Protein AF-A0A2E9FI06-F1 (afdb_monomer)

Secondary structure (DSSP, 8-state):
-HHHHHHHHHHHHHHHHHHHHHTT--HHHHHT-GGGHHHHHHHHHHHHHHHHHHHHH---HHHHHHHHHHHHHHHHHHHSHHHHHHTHHHHHHH-HHHHHHHHHHHHHHHHHHHHHTT-

Sequence (119 aa):
MIIFTLGCFYLLNALAILWLDKSGFNLIGFIFNKRNHGIYLIYESIFLFLCLLSLIDSQHFFLWLLFLMHSINMFYLYFNKNDFYSSRDSFDLIGQQSVVNISVIIFTLAGVFTILISL

Foldseek 3Di:
DLLLVLLVVLLVVLVVLVVCVVVVHQPLCQQLDPVCLVVVLVVLVVQLVSLVVVCVVPVDVLSVVSNVVSVVVNCCCPPVVVVSNVCSVVVVVCPRVNVSVVSSVVSNVSSVVSNVVVD

pLDDT: mean 95.83, std 2.26, range [88.19, 98.69]

Mean predicted aligned error: 2.65 Å

Structure (mmCIF, N/CA/C/O backbone):
data_AF-A0A2E9FI06-F1
#
_entry.id   AF-A0A2E9FI06-F1
#
loop_
_atom_site.group_PDB
_atom_site.id
_atom_site.type_symbol
_atom_site.label_atom_id
_atom_site.label_alt_id
_atom_site.label_comp_id
_atom_site.label_asym_id
_atom_site.label_entity_id
_atom_site.label_seq_id
_atom_site.pdbx_PDB_ins_code
_atom_site.Cartn_x
_atom_site.Cartn_y
_atom_site.Cartn_z
_atom_site.occupancy
_atom_site.B_iso_or_equiv
_atom_site.auth_seq_id
_atom_site.auth_comp_id
_atom_site.auth_asym_id
_atom_site.auth_atom_id
_atom_site.pdbx_PDB_model_num
ATOM 1 N N . MET A 1 1 ? 6.275 -4.870 -19.459 1.00 88.19 1 MET A N 1
ATOM 2 C CA . MET A 1 1 ? 4.807 -4.639 -19.376 1.00 88.19 1 MET A CA 1
ATOM 3 C C . MET A 1 1 ? 4.278 -4.831 -17.959 1.00 88.19 1 MET A C 1
ATOM 5 O O . MET A 1 1 ? 3.442 -4.045 -17.537 1.00 88.19 1 MET A O 1
ATOM 9 N N . ILE A 1 2 ? 4.785 -5.817 -17.213 1.00 94.88 2 ILE A N 1
ATOM 10 C CA . ILE A 1 2 ? 4.330 -6.116 -15.847 1.00 94.88 2 ILE A CA 1
ATOM 11 C C . ILE A 1 2 ? 4.599 -4.951 -14.886 1.00 94.88 2 ILE A C 1
ATOM 13 O O . ILE A 1 2 ? 3.713 -4.577 -14.126 1.00 94.88 2 ILE A O 1
ATOM 17 N N 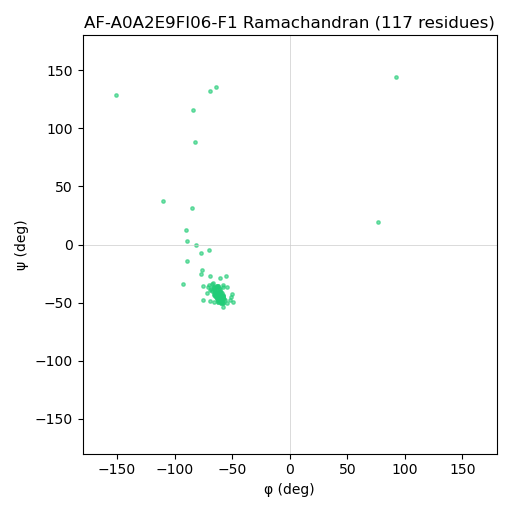. ILE A 1 3 ? 5.776 -4.322 -14.983 1.00 97.12 3 ILE A N 1
ATOM 18 C CA . ILE A 1 3 ? 6.140 -3.148 -14.171 1.00 97.12 3 ILE A CA 1
ATOM 19 C C . ILE A 1 3 ? 5.108 -2.026 -14.358 1.00 97.12 3 ILE A C 1
ATOM 21 O O . ILE A 1 3 ? 4.568 -1.510 -13.386 1.00 97.12 3 ILE A O 1
ATOM 25 N N . PHE A 1 4 ? 4.749 -1.706 -15.604 1.00 97.00 4 PHE A N 1
ATOM 26 C CA . PHE A 1 4 ? 3.707 -0.719 -15.895 1.00 97.00 4 PHE A CA 1
ATOM 27 C C . PHE A 1 4 ? 2.361 -1.104 -15.255 1.00 97.00 4 PHE A C 1
ATOM 29 O O . PHE A 1 4 ? 1.728 -0.273 -14.606 1.00 97.00 4 PHE A O 1
ATOM 36 N N . THR A 1 5 ? 1.952 -2.375 -15.356 1.00 97.06 5 THR A N 1
ATOM 37 C CA . THR A 1 5 ? 0.736 -2.889 -14.701 1.00 97.06 5 THR A CA 1
ATOM 38 C C . THR A 1 5 ? 0.783 -2.738 -13.180 1.00 97.06 5 THR A C 1
ATOM 40 O O . THR A 1 5 ? -0.205 -2.299 -12.593 1.00 97.06 5 THR A O 1
ATOM 43 N N . LEU A 1 6 ? 1.914 -3.049 -12.538 1.00 98.00 6 LEU A N 1
ATOM 44 C CA . LEU A 1 6 ? 2.116 -2.845 -11.102 1.00 98.00 6 LEU A CA 1
ATOM 45 C C . LEU A 1 6 ? 1.967 -1.361 -10.735 1.00 98.00 6 LEU A C 1
ATOM 47 O O . LEU A 1 6 ? 1.259 -1.031 -9.784 1.00 98.00 6 LEU A O 1
ATOM 51 N N . GLY A 1 7 ? 2.560 -0.463 -11.524 1.00 98.12 7 GLY A N 1
ATOM 52 C CA . GLY A 1 7 ? 2.431 0.980 -11.327 1.00 98.12 7 GLY A CA 1
ATOM 53 C C . GLY A 1 7 ? 0.983 1.468 -11.432 1.00 98.12 7 GLY A C 1
ATOM 54 O O . GLY A 1 7 ? 0.494 2.163 -10.540 1.00 98.12 7 GLY A O 1
ATOM 55 N N . CYS A 1 8 ? 0.248 1.028 -12.458 1.00 98.31 8 CYS A N 1
ATOM 56 C CA . CYS A 1 8 ? -1.185 1.302 -12.576 1.00 98.31 8 CYS A CA 1
ATOM 57 C C . CYS A 1 8 ? -1.987 0.735 -11.397 1.00 98.31 8 CYS A C 1
ATOM 59 O O . CYS A 1 8 ? -2.912 1.392 -10.922 1.00 98.31 8 CYS A O 1
ATOM 61 N N . PHE A 1 9 ? -1.638 -0.454 -10.901 1.00 98.31 9 PHE A N 1
ATOM 62 C CA . PHE A 1 9 ? -2.313 -1.063 -9.758 1.00 98.31 9 PHE A CA 1
ATOM 63 C C . PHE A 1 9 ? -2.135 -0.236 -8.474 1.00 98.31 9 PHE A C 1
ATOM 65 O O . PHE A 1 9 ? -3.115 -0.007 -7.763 1.00 98.31 9 PHE A O 1
ATOM 72 N N . TYR A 1 10 ? -0.940 0.301 -8.206 1.00 98.50 10 TYR A N 1
ATOM 73 C CA . TYR A 1 10 ? -0.730 1.247 -7.100 1.00 98.50 10 TYR A CA 1
ATOM 74 C C . TYR A 1 10 ? -1.606 2.507 -7.243 1.00 98.50 10 TYR A C 1
ATOM 76 O O . TYR A 1 10 ? -2.279 2.897 -6.288 1.00 98.50 10 TYR A O 1
ATOM 84 N N . LEU A 1 11 ? -1.670 3.107 -8.439 1.00 98.69 11 LEU A N 1
ATOM 85 C CA . LEU A 1 11 ? -2.497 4.299 -8.683 1.00 98.69 11 LEU A CA 1
ATOM 86 C C . LEU A 1 11 ? -4.000 4.021 -8.539 1.00 98.69 11 LEU A C 1
ATOM 88 O O . LEU A 1 11 ? -4.727 4.839 -7.973 1.00 98.69 11 LEU A O 1
ATOM 92 N N . LEU A 1 12 ? -4.473 2.860 -9.001 1.00 98.50 12 LEU A N 1
ATOM 93 C CA . LEU A 1 12 ? -5.864 2.443 -8.811 1.00 98.50 12 LEU A CA 1
ATOM 94 C C . LEU A 1 12 ? -6.214 2.309 -7.326 1.00 98.50 12 LEU A C 1
ATOM 96 O O . LEU A 1 12 ? -7.306 2.707 -6.930 1.00 98.50 12 LEU A O 1
ATOM 100 N N . ASN A 1 13 ? -5.292 1.816 -6.495 1.00 97.94 13 ASN A N 1
ATOM 101 C CA . ASN A 1 13 ? -5.506 1.740 -5.051 1.00 97.94 13 ASN A CA 1
ATOM 102 C C . ASN A 1 13 ? -5.567 3.127 -4.397 1.00 97.94 13 ASN A C 1
ATOM 104 O O . ASN A 1 13 ? -6.445 3.358 -3.569 1.00 97.94 13 ASN A O 1
ATOM 108 N N . ALA A 1 14 ? -4.726 4.080 -4.813 1.00 98.50 14 ALA A N 1
ATOM 109 C CA . ALA A 1 14 ? -4.838 5.469 -4.356 1.00 98.50 14 ALA A CA 1
ATOM 110 C C . ALA A 1 14 ? -6.219 6.070 -4.685 1.00 98.50 14 ALA A C 1
ATOM 112 O O . ALA A 1 14 ? -6.868 6.660 -3.818 1.00 98.50 14 ALA A O 1
ATOM 113 N N . LEU A 1 15 ? -6.706 5.864 -5.914 1.00 98.38 15 LEU A N 1
ATOM 114 C CA . LEU A 1 15 ? -8.038 6.311 -6.335 1.00 98.38 15 LEU A CA 1
ATOM 115 C C . LEU A 1 15 ? -9.159 5.609 -5.560 1.00 98.38 15 LEU A C 1
ATOM 117 O O . LEU A 1 15 ? -10.114 6.265 -5.144 1.00 98.38 15 LEU A O 1
ATOM 121 N N . ALA A 1 16 ? -9.042 4.299 -5.338 1.00 97.88 16 ALA A N 1
ATOM 122 C CA . ALA A 1 16 ? -10.013 3.533 -4.566 1.00 97.88 16 ALA A CA 1
ATOM 123 C C . ALA A 1 16 ? -10.093 4.030 -3.116 1.00 97.88 16 ALA A C 1
ATOM 125 O O . ALA A 1 16 ? -11.192 4.218 -2.602 1.00 97.88 16 ALA A O 1
ATOM 126 N N . ILE A 1 17 ? -8.953 4.314 -2.479 1.00 97.94 17 ILE A N 1
ATOM 127 C CA . ILE A 1 17 ? -8.906 4.864 -1.118 1.00 97.94 17 ILE A CA 1
ATOM 128 C C . ILE A 1 17 ? -9.580 6.240 -1.060 1.00 97.94 17 ILE A C 1
ATOM 130 O O . ILE A 1 17 ? -10.408 6.463 -0.181 1.00 97.94 17 ILE A O 1
ATOM 134 N N . LEU A 1 18 ? -9.293 7.139 -2.009 1.00 98.00 18 LEU A N 1
ATOM 135 C CA . LEU A 1 18 ? -9.954 8.451 -2.082 1.00 98.00 18 LEU A CA 1
ATOM 136 C C . LEU A 1 18 ? -11.467 8.328 -2.286 1.00 98.00 18 LEU A C 1
ATOM 138 O O . LEU A 1 18 ? -12.248 9.074 -1.693 1.00 98.00 18 LEU A O 1
ATOM 142 N N . TRP A 1 19 ? -11.894 7.390 -3.129 1.00 98.12 19 TRP A N 1
ATOM 143 C CA . TRP A 1 19 ? -13.311 7.129 -3.351 1.00 98.12 19 TRP A CA 1
ATOM 144 C C . TRP A 1 19 ? -13.999 6.597 -2.086 1.00 98.12 19 TRP A C 1
ATOM 146 O O . TRP A 1 19 ? -15.078 7.075 -1.729 1.00 98.12 19 TRP A O 1
ATOM 156 N N . LEU A 1 20 ? -13.352 5.670 -1.375 1.00 97.12 20 LEU A N 1
ATOM 157 C CA . LEU A 1 20 ? -13.832 5.140 -0.101 1.00 97.12 20 LEU A CA 1
ATOM 158 C C . LEU A 1 20 ? -13.935 6.244 0.960 1.00 97.12 20 LEU A C 1
ATOM 160 O O . LEU A 1 20 ? -14.984 6.365 1.595 1.00 97.12 20 LEU A O 1
ATOM 164 N N . ASP A 1 21 ? -12.917 7.093 1.101 1.00 96.88 21 ASP A N 1
ATOM 165 C CA . ASP A 1 21 ? -12.935 8.230 2.032 1.00 96.88 21 ASP A CA 1
ATOM 166 C C . ASP A 1 21 ? -14.114 9.170 1.745 1.00 96.88 21 ASP A C 1
ATOM 168 O O . ASP A 1 21 ? -14.924 9.464 2.626 1.00 96.88 21 ASP A O 1
ATOM 172 N N . LYS A 1 22 ? -14.315 9.525 0.468 1.00 96.69 22 LYS A N 1
ATOM 173 C CA . LYS A 1 22 ? -15.454 10.348 0.035 1.00 96.69 22 LYS A CA 1
ATOM 174 C C . LYS A 1 22 ? -16.815 9.708 0.340 1.00 96.69 22 LYS A C 1
ATOM 176 O O . LYS A 1 22 ? -17.794 10.427 0.527 1.00 96.69 22 LYS A O 1
ATOM 181 N N . SER A 1 23 ? -16.897 8.379 0.385 1.00 96.56 23 SER A N 1
ATOM 182 C CA . SER A 1 23 ? -18.122 7.650 0.747 1.00 96.56 23 SER A CA 1
ATOM 183 C C . SER A 1 23 ? -18.361 7.536 2.262 1.00 96.56 23 SER A C 1
ATOM 185 O O . SER A 1 23 ? -19.364 6.956 2.675 1.00 96.56 23 SER A O 1
ATOM 187 N N . GLY A 1 24 ? -17.466 8.082 3.095 1.00 95.25 24 GLY A N 1
ATOM 188 C CA . GLY A 1 24 ? -17.529 7.968 4.556 1.00 95.25 24 GLY A CA 1
ATOM 189 C C . GLY A 1 24 ? -17.067 6.605 5.081 1.00 95.25 24 GLY A C 1
ATOM 190 O O . GLY A 1 24 ? -17.420 6.214 6.195 1.00 95.25 24 GLY A O 1
ATOM 191 N N . PHE A 1 25 ? -16.309 5.851 4.281 1.00 96.38 25 PHE A N 1
ATOM 192 C CA . PHE A 1 25 ? -15.827 4.527 4.653 1.00 96.38 25 PHE A CA 1
ATOM 193 C C . PHE A 1 25 ? -14.777 4.603 5.769 1.00 96.38 25 PHE A C 1
ATOM 195 O O . PHE A 1 25 ? -13.799 5.344 5.679 1.00 96.38 25 PHE A O 1
ATOM 202 N N . ASN A 1 26 ? -14.929 3.772 6.803 1.00 95.81 26 ASN A N 1
ATOM 203 C CA . ASN A 1 26 ? -13.964 3.688 7.897 1.00 95.81 26 ASN A CA 1
ATOM 204 C C . ASN A 1 26 ? -12.781 2.774 7.525 1.00 95.81 26 ASN A C 1
ATOM 206 O O . ASN A 1 26 ? -12.800 1.571 7.795 1.00 95.81 26 ASN A O 1
ATOM 210 N N . LEU A 1 27 ? -11.752 3.361 6.911 1.00 95.50 27 LEU A N 1
ATOM 211 C CA . LEU A 1 27 ? -10.529 2.664 6.493 1.00 95.50 27 LEU A CA 1
ATOM 212 C C . LEU A 1 27 ? -9.784 2.014 7.669 1.00 95.50 27 LEU A C 1
ATOM 214 O O . LEU A 1 27 ? -9.456 0.831 7.579 1.00 95.50 27 LEU A O 1
ATOM 218 N N . ILE A 1 28 ? -9.553 2.736 8.775 1.00 96.12 28 ILE A N 1
ATOM 219 C CA . ILE A 1 28 ? -8.869 2.173 9.956 1.00 96.12 28 ILE A CA 1
ATOM 220 C C . ILE A 1 28 ? -9.686 1.001 10.508 1.00 96.12 28 ILE A C 1
ATOM 222 O O . ILE A 1 28 ? -9.164 -0.095 10.719 1.00 96.12 28 ILE A O 1
ATOM 226 N N . GLY A 1 29 ? -10.996 1.196 10.663 1.00 95.31 29 GLY A N 1
ATOM 227 C CA . GLY A 1 29 ? -11.914 0.155 11.109 1.00 95.31 29 GLY A CA 1
ATOM 228 C C . GLY A 1 29 ? -11.906 -1.070 10.197 1.00 95.31 29 GLY A C 1
ATOM 229 O O . GLY A 1 29 ? -11.992 -2.188 10.695 1.00 95.31 29 GLY A O 1
ATOM 230 N N . PHE A 1 30 ? -11.765 -0.890 8.884 1.00 95.00 30 PHE A N 1
ATOM 231 C CA . PHE A 1 30 ? -11.660 -1.995 7.937 1.00 95.00 30 PHE A CA 1
ATOM 232 C C . PHE A 1 30 ? -10.341 -2.765 8.073 1.00 95.00 30 PHE A C 1
ATOM 234 O O . PHE A 1 30 ? -10.384 -3.996 8.157 1.00 95.00 30 PHE A O 1
ATOM 241 N N . ILE A 1 31 ? -9.204 -2.059 8.123 1.00 93.81 31 ILE A N 1
ATOM 242 C CA . ILE A 1 31 ? -7.854 -2.647 8.213 1.00 93.81 31 ILE A CA 1
ATOM 243 C C . ILE A 1 31 ? -7.689 -3.423 9.527 1.00 93.81 31 ILE A C 1
ATOM 245 O O . ILE A 1 31 ? -7.261 -4.578 9.526 1.00 93.81 31 ILE A O 1
ATOM 249 N N . PHE A 1 32 ? -8.098 -2.829 10.650 1.00 94.44 32 PHE A N 1
ATOM 250 C CA . PHE A 1 32 ? -7.928 -3.419 11.981 1.00 94.44 32 PHE A CA 1
ATOM 251 C C . PHE A 1 32 ? -9.103 -4.308 12.423 1.00 94.44 32 PHE A C 1
ATOM 253 O O . PHE A 1 32 ? -9.183 -4.722 13.583 1.00 94.44 32 PHE A O 1
ATOM 260 N N . ASN A 1 33 ? -10.011 -4.673 11.513 1.00 94.81 33 ASN A N 1
ATOM 261 C CA . ASN A 1 33 ? -11.036 -5.671 11.797 1.00 94.81 33 ASN A CA 1
ATOM 262 C C . ASN A 1 33 ? -10.492 -7.088 11.579 1.00 94.81 33 ASN A C 1
ATOM 264 O O . ASN A 1 33 ? -10.229 -7.513 10.454 1.00 94.81 33 ASN A O 1
ATOM 268 N N . LYS A 1 34 ? -10.420 -7.874 12.659 1.00 94.06 34 LYS A N 1
ATOM 269 C CA . LYS A 1 34 ? -9.967 -9.277 12.634 1.00 94.06 34 LYS A CA 1
ATOM 270 C C . LYS A 1 34 ? -10.745 -10.164 11.653 1.00 94.06 34 LYS A C 1
ATOM 272 O O . LYS A 1 34 ? -10.186 -11.147 11.170 1.00 94.06 34 LYS A O 1
ATOM 27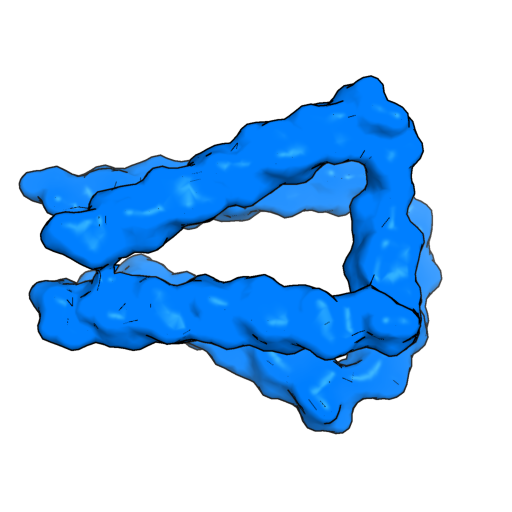7 N N . ARG A 1 35 ? -12.008 -9.838 11.345 1.00 94.88 35 ARG A N 1
ATOM 278 C CA . ARG A 1 35 ? -12.822 -10.572 10.354 1.00 94.88 35 ARG A CA 1
ATOM 279 C C . ARG A 1 35 ? -12.320 -10.373 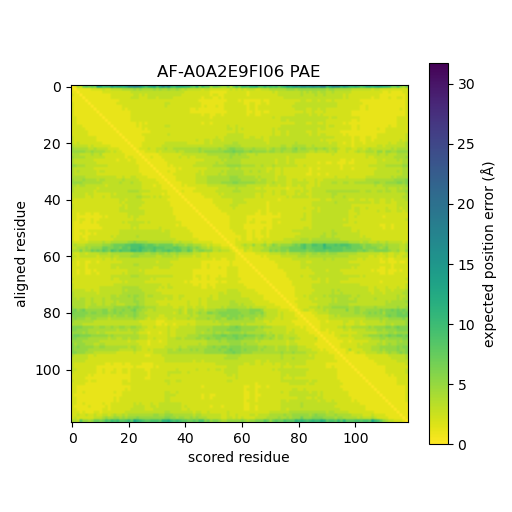8.922 1.00 94.88 35 ARG A C 1
ATOM 281 O O . ARG A 1 35 ? -12.470 -11.271 8.104 1.00 94.88 35 ARG A O 1
ATOM 288 N N . ASN A 1 36 ? -11.672 -9.243 8.646 1.00 94.69 36 ASN A N 1
ATOM 289 C CA . ASN A 1 36 ? -11.146 -8.894 7.326 1.00 94.69 36 ASN A CA 1
ATOM 290 C C . ASN A 1 36 ? -9.708 -9.386 7.114 1.00 94.69 36 ASN A C 1
ATOM 292 O O . ASN A 1 36 ? -9.121 -9.134 6.066 1.00 94.69 36 ASN A O 1
ATOM 296 N N . HIS A 1 37 ? -9.136 -10.108 8.082 1.00 93.62 37 HIS A N 1
ATOM 297 C CA . HIS A 1 37 ? -7.748 -10.561 8.043 1.00 93.62 37 HIS A CA 1
ATOM 298 C C . HIS A 1 37 ? -7.380 -11.290 6.746 1.00 93.62 37 HIS A C 1
ATOM 300 O O . HIS A 1 37 ? -6.378 -10.968 6.116 1.00 93.62 37 HIS A O 1
ATOM 306 N N . GLY A 1 38 ? -8.219 -12.241 6.321 1.00 94.62 38 GLY A N 1
ATOM 307 C CA . GLY A 1 38 ? -7.989 -12.989 5.084 1.00 94.62 38 GLY A CA 1
ATOM 308 C C . GLY A 1 38 ? -8.009 -12.100 3.840 1.00 94.62 38 GLY A C 1
ATOM 309 O O . GLY A 1 38 ? -7.205 -12.305 2.939 1.00 94.62 38 GLY A O 1
ATOM 310 N N . ILE A 1 39 ? -8.864 -11.072 3.817 1.00 94.31 39 ILE A N 1
ATOM 311 C CA . ILE A 1 39 ? -8.926 -10.105 2.711 1.00 94.31 39 ILE A CA 1
ATOM 312 C C . ILE A 1 39 ? -7.604 -9.341 2.620 1.00 94.31 39 ILE A C 1
ATOM 314 O O . ILE A 1 39 ? -7.052 -9.209 1.532 1.00 94.31 39 ILE A O 1
ATOM 318 N N . TYR A 1 40 ? -7.068 -8.890 3.757 1.00 91.38 40 TYR A N 1
ATOM 319 C CA . TYR A 1 40 ? -5.810 -8.145 3.785 1.00 91.38 40 TYR A CA 1
ATOM 320 C C . TYR A 1 40 ? -4.604 -9.021 3.402 1.00 91.38 40 TYR A C 1
ATOM 322 O O . TYR A 1 40 ? 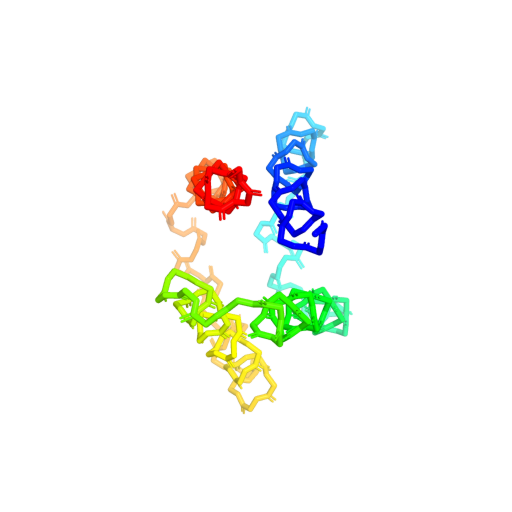-3.740 -8.578 2.652 1.00 91.38 40 TYR A O 1
ATOM 330 N N . LEU A 1 41 ? -4.575 -10.292 3.822 1.00 94.81 41 LEU A N 1
ATOM 331 C CA . LEU A 1 41 ? -3.545 -11.245 3.381 1.00 94.81 41 LEU A CA 1
ATOM 332 C C . LEU A 1 41 ? -3.583 -11.482 1.866 1.00 94.81 41 LEU A C 1
ATOM 334 O O . LEU A 1 41 ? -2.536 -11.515 1.221 1.00 94.81 41 LEU A O 1
ATOM 338 N N . ILE A 1 42 ? -4.777 -11.641 1.285 1.00 96.38 42 ILE A N 1
ATOM 339 C CA . ILE A 1 42 ? -4.935 -11.791 -0.170 1.00 96.38 42 ILE A CA 1
ATOM 340 C C . ILE A 1 42 ? -4.468 -10.519 -0.880 1.00 96.38 42 ILE A C 1
ATOM 342 O O . ILE A 1 42 ? -3.736 -10.600 -1.864 1.00 96.38 42 ILE A O 1
ATOM 346 N N . TYR A 1 43 ? -4.851 -9.353 -0.362 1.00 94.75 43 TYR A N 1
ATOM 347 C CA . TYR A 1 43 ? -4.454 -8.059 -0.902 1.00 94.75 43 TYR A CA 1
ATOM 348 C C . TYR A 1 43 ? -2.925 -7.887 -0.939 1.00 94.75 43 TYR A C 1
ATOM 350 O O . TYR A 1 43 ? -2.371 -7.608 -2.001 1.00 94.75 43 TYR A O 1
ATOM 358 N N . GLU A 1 44 ? -2.227 -8.151 0.170 1.00 95.31 44 GLU A N 1
ATOM 359 C CA . GLU A 1 44 ? -0.754 -8.115 0.225 1.00 95.31 44 GLU A CA 1
ATOM 360 C C . GLU A 1 44 ? -0.113 -9.173 -0.694 1.00 95.31 44 GLU A C 1
ATOM 362 O O . GLU A 1 44 ? 0.887 -8.905 -1.362 1.00 95.31 44 GLU A O 1
ATOM 367 N N . SER A 1 45 ? -0.722 -10.358 -0.810 1.00 96.44 45 SER A N 1
ATOM 368 C CA . SER A 1 45 ? -0.235 -11.423 -1.701 1.00 96.44 45 SER A CA 1
ATOM 369 C C . SER A 1 45 ? -0.278 -11.020 -3.180 1.00 96.44 45 SER A C 1
ATOM 371 O O . SER A 1 45 ? 0.631 -11.374 -3.931 1.00 96.44 45 SER A O 1
ATOM 373 N N . ILE A 1 46 ? -1.291 -10.255 -3.609 1.00 97.44 46 ILE A N 1
ATOM 374 C CA . ILE A 1 46 ? -1.377 -9.728 -4.982 1.00 97.44 46 ILE A CA 1
ATOM 375 C C . ILE A 1 46 ? -0.208 -8.773 -5.259 1.00 97.44 46 ILE A C 1
ATOM 377 O O . ILE A 1 46 ? 0.438 -8.888 -6.302 1.00 97.44 46 ILE A O 1
ATOM 381 N N . PHE A 1 47 ? 0.107 -7.872 -4.321 1.00 97.44 47 PHE A N 1
ATOM 382 C CA . PHE A 1 47 ? 1.255 -6.972 -4.459 1.00 97.44 47 PHE A CA 1
ATOM 383 C C . PHE A 1 47 ? 2.579 -7.727 -4.515 1.00 97.44 47 PHE A C 1
ATOM 385 O O . PHE A 1 47 ? 3.391 -7.452 -5.398 1.00 97.44 47 PHE A O 1
ATOM 392 N N . LEU A 1 48 ? 2.783 -8.704 -3.628 1.00 97.62 48 LEU A N 1
ATOM 393 C CA . LEU A 1 48 ? 3.979 -9.549 -3.640 1.00 97.62 48 LEU A CA 1
ATOM 394 C C . LEU A 1 48 ? 4.149 -10.282 -4.967 1.00 97.62 48 LEU A C 1
ATOM 396 O O . LEU A 1 48 ? 5.246 -10.293 -5.524 1.00 97.62 48 LEU A O 1
ATOM 400 N N . PHE A 1 49 ? 3.066 -10.854 -5.491 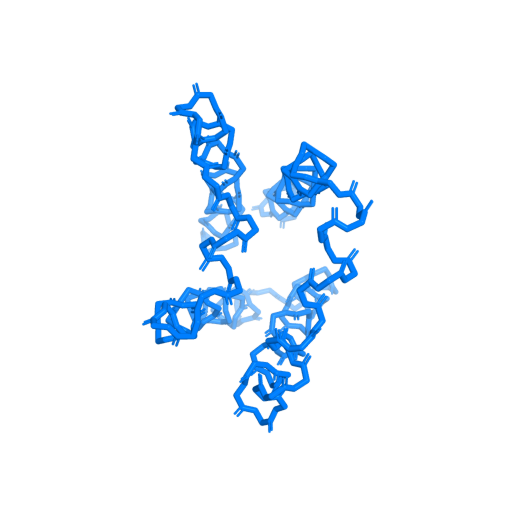1.00 97.69 49 PHE A N 1
ATOM 401 C CA . PHE A 1 49 ? 3.086 -11.557 -6.766 1.00 97.69 49 PHE A CA 1
ATOM 402 C C . PHE A 1 49 ? 3.457 -10.622 -7.924 1.00 97.69 49 PHE A C 1
ATOM 404 O O . PHE A 1 49 ? 4.362 -10.933 -8.698 1.00 97.69 49 PHE A O 1
ATOM 411 N N . LEU A 1 50 ? 2.828 -9.446 -8.016 1.00 97.75 50 LEU A N 1
ATOM 412 C CA . LEU A 1 50 ? 3.139 -8.465 -9.060 1.00 97.75 50 LEU A CA 1
ATOM 413 C C . LEU A 1 50 ? 4.557 -7.888 -8.926 1.00 97.75 50 LEU A C 1
ATOM 415 O O . LEU A 1 50 ? 5.218 -7.667 -9.943 1.00 97.75 50 LEU A O 1
ATOM 419 N N . CYS A 1 51 ? 5.050 -7.679 -7.701 1.00 97.50 51 CYS A N 1
ATOM 420 C CA . CYS A 1 51 ? 6.435 -7.276 -7.455 1.00 97.50 51 CYS A CA 1
ATOM 421 C C . CYS A 1 51 ? 7.418 -8.366 -7.897 1.00 97.50 51 CYS A C 1
ATOM 423 O O . CYS A 1 51 ? 8.392 -8.057 -8.577 1.00 97.50 51 CYS A O 1
ATOM 425 N N . LEU A 1 52 ? 7.149 -9.636 -7.575 1.00 97.12 52 LEU A N 1
ATOM 426 C CA . LEU A 1 52 ? 7.997 -10.758 -7.982 1.00 97.12 52 LEU A CA 1
ATOM 427 C C . LEU A 1 52 ? 8.056 -10.882 -9.507 1.00 97.12 52 LEU A C 1
ATOM 429 O O . LEU A 1 52 ? 9.142 -10.971 -10.071 1.00 97.12 52 LEU A O 1
ATOM 433 N N . LEU A 1 53 ? 6.902 -10.830 -10.178 1.00 97.31 53 LEU A N 1
ATOM 434 C CA . LEU A 1 53 ? 6.852 -10.841 -11.639 1.00 97.31 53 LEU A CA 1
ATOM 435 C C . LEU A 1 53 ? 7.609 -9.648 -12.244 1.00 97.31 53 LEU A C 1
ATOM 437 O O . LEU A 1 53 ? 8.354 -9.812 -13.204 1.00 97.31 53 LEU A O 1
ATOM 441 N N . SER A 1 54 ? 7.468 -8.461 -11.651 1.00 97.06 54 SER A N 1
ATOM 442 C CA . SER A 1 54 ? 8.204 -7.265 -12.080 1.00 97.06 54 SER A CA 1
ATOM 443 C C . SER A 1 54 ? 9.716 -7.415 -11.898 1.00 97.06 54 SER A C 1
ATOM 445 O O . SER A 1 54 ? 10.474 -6.932 -12.733 1.00 97.06 54 SER A O 1
ATOM 447 N N . LEU A 1 55 ? 10.159 -8.095 -10.836 1.00 97.00 55 LEU A N 1
ATOM 448 C CA . LEU A 1 55 ? 11.572 -8.369 -10.567 1.00 97.00 55 LEU A CA 1
ATOM 449 C C . LEU A 1 55 ? 12.174 -9.381 -11.546 1.00 97.00 55 LEU A C 1
ATOM 451 O O . LEU A 1 55 ? 13.339 -9.247 -11.918 1.00 97.00 55 LEU A O 1
ATOM 455 N N . ILE A 1 56 ? 11.397 -10.375 -11.985 1.00 95.00 56 ILE A N 1
ATOM 456 C CA . ILE A 1 56 ? 11.826 -11.304 -13.042 1.00 95.00 56 ILE A CA 1
ATOM 457 C C . ILE A 1 56 ? 12.113 -10.528 -14.337 1.00 95.00 56 ILE A C 1
ATOM 459 O O . ILE A 1 56 ? 13.124 -10.794 -14.984 1.00 95.00 56 ILE A O 1
ATOM 463 N N . ASP A 1 57 ? 11.270 -9.544 -14.667 1.00 89.19 57 ASP A N 1
ATOM 464 C CA . ASP A 1 57 ? 11.451 -8.673 -15.836 1.00 89.19 57 ASP A CA 1
ATOM 465 C C . ASP A 1 57 ? 12.618 -7.676 -15.660 1.00 89.19 57 ASP A C 1
ATOM 467 O O . ASP A 1 57 ? 13.365 -7.425 -16.606 1.00 89.19 57 ASP A O 1
ATOM 471 N N . SER A 1 58 ? 12.777 -7.071 -14.474 1.00 91.31 58 SER A N 1
ATOM 472 C CA . SER A 1 58 ? 13.801 -6.052 -14.199 1.00 91.31 58 SER A CA 1
ATOM 473 C C . SER A 1 58 ? 14.247 -6.048 -12.739 1.00 91.31 58 SER A C 1
ATOM 475 O O . SER A 1 58 ? 13.453 -5.887 -11.818 1.00 91.31 58 SER A O 1
ATOM 477 N N . GLN A 1 59 ? 15.557 -6.108 -12.514 1.00 91.25 59 GLN A N 1
ATOM 478 C CA . GLN A 1 59 ? 16.169 -6.133 -11.179 1.00 91.25 59 GLN A CA 1
ATOM 479 C C . GLN A 1 59 ? 16.377 -4.728 -10.581 1.00 91.25 59 GLN A C 1
ATOM 481 O O . GLN A 1 59 ? 17.331 -4.483 -9.843 1.00 91.25 59 GLN A O 1
ATOM 486 N N . HIS A 1 60 ? 15.505 -3.772 -10.913 1.00 94.81 60 HIS A N 1
ATOM 487 C CA . HIS A 1 60 ? 15.645 -2.391 -10.460 1.00 94.81 60 HIS A CA 1
ATOM 488 C C . HIS A 1 60 ? 15.520 -2.294 -8.930 1.00 94.81 60 HIS A C 1
ATOM 490 O O . HIS A 1 60 ? 14.598 -2.856 -8.337 1.00 94.81 60 HIS A O 1
ATOM 496 N N . PHE A 1 61 ? 16.405 -1.529 -8.280 1.00 95.25 61 PHE A N 1
ATOM 497 C CA . PHE A 1 61 ? 16.438 -1.407 -6.813 1.00 95.25 61 PHE A CA 1
ATOM 498 C C . PHE A 1 61 ? 15.084 -0.988 -6.214 1.00 95.25 61 PHE A C 1
ATOM 500 O O . PHE A 1 61 ? 14.677 -1.482 -5.166 1.00 95.25 61 PHE A O 1
ATOM 507 N N . PHE A 1 62 ? 14.349 -0.119 -6.910 1.00 96.12 62 PHE A N 1
ATOM 508 C CA . PHE A 1 62 ? 13.024 0.319 -6.469 1.00 96.12 62 PHE A CA 1
ATOM 509 C C . PHE A 1 62 ? 12.003 -0.831 -6.380 1.00 96.12 62 PHE A C 1
ATOM 511 O O . PHE A 1 62 ? 11.188 -0.858 -5.463 1.00 96.12 62 PHE A O 1
ATOM 518 N N . LEU A 1 63 ? 12.071 -1.818 -7.278 1.00 97.25 63 LEU A N 1
ATOM 519 C CA . LEU A 1 63 ? 11.189 -2.989 -7.236 1.00 97.25 63 LEU A CA 1
ATOM 520 C C . LEU A 1 63 ? 11.534 -3.908 -6.061 1.00 97.25 63 LEU A C 1
ATOM 522 O O . LEU A 1 63 ? 10.633 -4.433 -5.410 1.00 97.25 63 LEU A O 1
ATOM 526 N N . TRP A 1 64 ? 12.824 -4.035 -5.737 1.00 97.19 64 TRP A N 1
ATOM 527 C CA . TRP A 1 64 ? 13.272 -4.731 -4.530 1.00 97.19 64 TRP A CA 1
ATOM 528 C C . TRP A 1 64 ? 12.767 -4.045 -3.259 1.00 97.19 64 TRP A C 1
ATOM 530 O O . TRP A 1 64 ? 12.299 -4.729 -2.350 1.00 97.19 64 TRP A O 1
ATOM 540 N N . LEU A 1 65 ? 12.796 -2.709 -3.207 1.00 97.06 65 LEU A N 1
ATOM 541 C CA . LEU A 1 65 ? 12.245 -1.940 -2.088 1.00 97.06 65 LEU A CA 1
ATOM 542 C C . LEU A 1 65 ? 10.749 -2.241 -1.884 1.00 97.06 65 LEU A C 1
ATOM 544 O O . LEU A 1 65 ? 10.340 -2.571 -0.772 1.00 97.06 65 LEU A O 1
ATOM 548 N N . LEU A 1 66 ? 9.949 -2.176 -2.954 1.00 97.69 66 LEU A N 1
ATOM 549 C CA . LEU A 1 66 ? 8.512 -2.470 -2.898 1.00 97.69 66 LEU A CA 1
ATO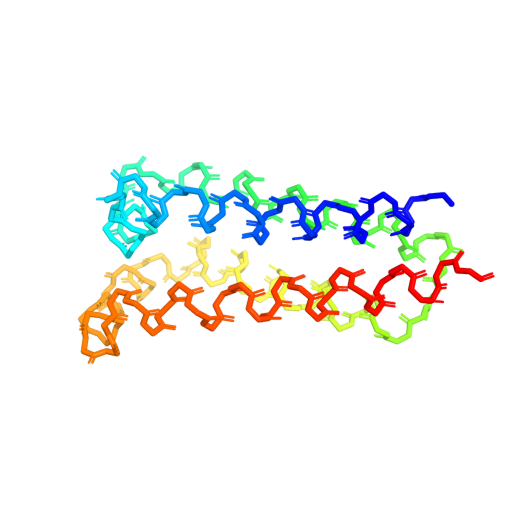M 550 C C . LEU A 1 66 ? 8.244 -3.915 -2.465 1.00 97.69 66 LEU A C 1
ATOM 552 O O . LEU A 1 66 ? 7.429 -4.154 -1.572 1.00 97.69 66 LEU A O 1
ATOM 556 N N . PHE A 1 67 ? 8.973 -4.874 -3.041 1.00 98.00 67 PHE A N 1
ATOM 557 C CA . PHE A 1 67 ? 8.864 -6.282 -2.669 1.00 98.00 67 PHE A CA 1
ATOM 558 C C . PHE A 1 67 ? 9.157 -6.504 -1.178 1.00 98.00 67 PHE A C 1
ATOM 560 O O . PHE A 1 67 ? 8.410 -7.214 -0.502 1.00 98.00 67 PHE A O 1
ATOM 567 N N . LEU A 1 68 ? 10.207 -5.873 -0.643 1.00 97.38 68 LEU A N 1
ATOM 568 C CA . LEU A 1 68 ? 10.562 -5.974 0.774 1.00 97.38 68 LEU A CA 1
ATOM 569 C C . LEU A 1 68 ? 9.506 -5.342 1.684 1.00 97.38 68 LEU A C 1
ATOM 571 O O . LEU A 1 68 ? 9.157 -5.949 2.694 1.00 97.38 68 LEU A O 1
ATOM 575 N N . MET A 1 69 ? 8.961 -4.174 1.329 1.00 96.94 69 MET A N 1
ATOM 576 C CA . MET A 1 69 ? 7.893 -3.535 2.110 1.00 96.94 69 MET A CA 1
ATOM 577 C C . MET A 1 69 ? 6.663 -4.442 2.229 1.00 96.94 69 MET A C 1
ATOM 579 O O . MET A 1 69 ? 6.193 -4.699 3.337 1.00 96.94 69 MET A O 1
ATOM 583 N N . HIS A 1 70 ? 6.189 -4.995 1.110 1.00 97.44 70 HIS A N 1
ATOM 584 C CA . HIS A 1 70 ? 5.061 -5.929 1.126 1.00 97.44 70 HIS A CA 1
ATOM 585 C C . HIS A 1 70 ? 5.401 -7.245 1.836 1.00 97.44 70 HIS A C 1
ATOM 587 O O . HIS A 1 70 ? 4.557 -7.810 2.529 1.00 97.44 70 HIS A O 1
ATOM 593 N N . SER A 1 71 ? 6.650 -7.712 1.747 1.00 96.75 71 SER A N 1
ATOM 594 C CA . SER A 1 71 ? 7.093 -8.921 2.455 1.00 96.75 71 SER A CA 1
ATOM 595 C C . SER A 1 71 ? 7.073 -8.720 3.967 1.00 96.75 71 SER A C 1
ATOM 597 O O . SER A 1 71 ? 6.593 -9.590 4.692 1.00 96.75 71 SER A O 1
ATOM 599 N N . ILE A 1 72 ? 7.548 -7.5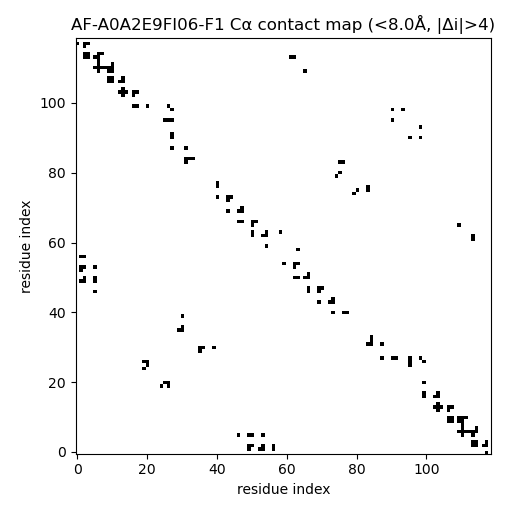67 4.447 1.00 95.56 72 ILE A N 1
ATOM 600 C CA . ILE A 1 72 ? 7.527 -7.205 5.868 1.00 95.56 72 ILE A CA 1
ATOM 601 C C . ILE A 1 72 ? 6.083 -7.075 6.359 1.00 95.56 72 ILE A C 1
ATOM 603 O O . ILE A 1 72 ? 5.753 -7.640 7.402 1.00 95.56 72 ILE A O 1
ATOM 607 N N . ASN A 1 73 ? 5.212 -6.402 5.600 1.00 93.12 73 ASN A N 1
ATOM 608 C CA . ASN A 1 73 ? 3.795 -6.283 5.946 1.00 93.12 73 ASN A CA 1
ATOM 609 C C . ASN A 1 73 ? 3.127 -7.657 6.038 1.00 93.12 73 ASN A C 1
ATOM 611 O O . ASN A 1 73 ? 2.507 -7.974 7.052 1.00 93.12 73 ASN A O 1
ATOM 615 N N . MET A 1 74 ? 3.299 -8.499 5.016 1.00 94.25 74 MET A N 1
ATOM 616 C CA . MET A 1 74 ? 2.743 -9.850 4.981 1.00 94.25 74 MET A CA 1
ATOM 617 C C . MET A 1 74 ? 3.260 -10.699 6.147 1.00 94.25 74 MET A C 1
ATOM 619 O O . MET A 1 74 ? 2.477 -11.371 6.818 1.00 94.25 74 MET A O 1
ATOM 623 N N . PHE A 1 75 ? 4.564 -10.632 6.433 1.00 94.12 75 PHE A N 1
ATOM 624 C CA . PHE A 1 75 ? 5.171 -11.320 7.570 1.00 94.12 75 PHE A CA 1
ATOM 625 C C . PHE A 1 75 ? 4.554 -10.856 8.893 1.00 94.12 75 PHE A C 1
ATOM 627 O O . PHE A 1 75 ? 4.131 -11.681 9.703 1.00 94.12 75 PHE A O 1
ATOM 634 N N . TYR A 1 76 ? 4.457 -9.543 9.100 1.00 92.56 76 TYR A N 1
ATOM 635 C CA . TYR A 1 76 ? 3.911 -8.972 10.325 1.00 92.56 76 TYR A CA 1
ATOM 636 C C . TYR A 1 76 ? 2.430 -9.329 10.507 1.00 92.56 76 TYR A C 1
ATOM 638 O O . TYR A 1 76 ? 2.030 -9.751 11.590 1.00 92.56 76 TYR A O 1
ATOM 646 N N . LEU A 1 77 ? 1.627 -9.274 9.443 1.00 92.25 77 LEU A N 1
ATOM 647 C CA . LEU A 1 77 ? 0.229 -9.698 9.492 1.00 92.25 77 LEU A CA 1
ATOM 648 C C . LEU A 1 77 ? 0.069 -11.189 9.777 1.00 92.25 77 LEU A C 1
ATOM 650 O O . LEU A 1 77 ? -0.800 -11.561 10.566 1.00 92.25 77 LEU A O 1
ATOM 654 N N . TYR A 1 78 ? 0.871 -12.041 9.142 1.00 93.44 78 TYR A N 1
ATOM 655 C CA . TYR A 1 78 ? 0.718 -13.487 9.258 1.00 93.44 78 TYR A CA 1
ATOM 656 C C . TYR A 1 78 ? 1.238 -14.021 10.600 1.00 93.44 78 TYR A C 1
ATOM 658 O O . TYR A 1 78 ? 0.536 -14.769 11.280 1.00 93.44 78 TYR A O 1
ATOM 666 N N . PHE A 1 79 ? 2.446 -13.617 11.003 1.00 93.69 79 PHE A N 1
ATOM 667 C CA . PHE A 1 79 ? 3.117 -14.150 12.194 1.00 93.69 79 PHE A CA 1
ATOM 668 C C . PHE A 1 79 ? 2.853 -13.327 13.457 1.00 93.69 79 PHE A C 1
ATOM 670 O O . PHE A 1 79 ? 2.700 -13.904 14.531 1.00 93.69 79 PHE A O 1
ATOM 677 N N . ASN A 1 80 ? 2.714 -12.003 13.338 1.00 92.88 80 ASN A N 1
ATOM 678 C CA . ASN A 1 80 ? 2.512 -11.089 14.470 1.00 92.88 80 ASN A CA 1
ATOM 679 C C . ASN A 1 80 ? 1.098 -10.498 14.479 1.00 92.88 80 ASN A C 1
ATOM 681 O O . ASN A 1 80 ? 0.868 -9.341 14.831 1.00 92.88 80 ASN A O 1
ATOM 685 N N . LYS A 1 81 ? 0.115 -11.326 14.109 1.00 91.50 81 LYS A N 1
ATOM 686 C CA . LYS A 1 81 ? -1.291 -10.937 13.961 1.00 91.50 81 LYS A CA 1
ATOM 687 C C . LYS A 1 81 ? -1.847 -10.186 15.175 1.00 91.50 81 LYS A C 1
ATOM 689 O O . LYS A 1 81 ? -2.598 -9.228 15.017 1.00 91.50 81 LYS A O 1
ATOM 694 N N . ASN A 1 82 ? -1.531 -10.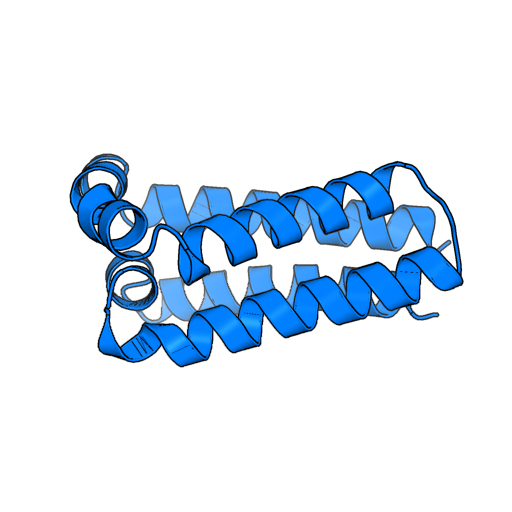643 16.387 1.00 92.62 82 ASN A N 1
ATOM 695 C CA . ASN A 1 82 ? -2.045 -10.023 17.609 1.00 92.62 82 ASN A CA 1
ATOM 696 C C . ASN A 1 82 ? -1.506 -8.603 17.796 1.00 92.62 82 ASN A C 1
ATOM 698 O O . ASN A 1 82 ? -2.294 -7.722 18.131 1.00 92.62 82 ASN A O 1
ATOM 702 N N . ASP A 1 83 ? -0.222 -8.392 17.510 1.00 91.94 83 ASP A N 1
ATOM 703 C CA . ASP A 1 83 ? 0.430 -7.086 17.618 1.00 91.94 83 ASP A CA 1
ATOM 704 C C . ASP A 1 83 ? -0.082 -6.126 16.541 1.00 91.94 83 ASP A C 1
ATOM 706 O O . ASP A 1 83 ? -0.388 -4.970 16.825 1.00 91.94 83 ASP A O 1
ATOM 710 N N . PHE A 1 84 ? -0.300 -6.627 15.321 1.00 93.06 84 PHE A N 1
ATOM 711 C CA . PHE A 1 84 ? -0.940 -5.846 14.263 1.00 93.06 84 PHE A CA 1
ATOM 712 C C . PHE A 1 84 ? -2.327 -5.349 14.677 1.00 93.06 84 PHE A C 1
ATOM 714 O O . PHE A 1 84 ? -2.660 -4.187 14.489 1.00 93.06 84 PHE A O 1
ATOM 721 N N . TYR A 1 85 ? -3.168 -6.204 15.264 1.00 93.69 85 TYR A N 1
ATOM 722 C CA . TYR A 1 85 ? -4.505 -5.762 15.668 1.00 93.69 85 TYR A CA 1
ATOM 723 C C . TYR A 1 85 ? -4.517 -4.927 16.950 1.00 93.69 85 TYR A C 1
ATOM 725 O O . TYR A 1 85 ? -5.447 -4.140 17.127 1.00 93.69 85 TYR A O 1
ATOM 733 N N . SER A 1 86 ? -3.528 -5.081 17.834 1.00 93.44 86 SER A N 1
ATOM 734 C CA . SER A 1 86 ? -3.397 -4.236 19.024 1.00 93.44 86 SER A CA 1
ATOM 735 C C . SER A 1 86 ? -2.844 -2.848 18.696 1.00 93.44 86 SER A C 1
ATOM 737 O O . SER A 1 86 ? -3.141 -1.904 19.421 1.00 93.44 86 SER A O 1
ATOM 739 N N . SER A 1 87 ? -2.142 -2.672 17.569 1.00 92.56 87 SER A N 1
ATOM 740 C CA . SER A 1 87 ? -1.651 -1.356 17.142 1.00 92.56 87 SER A CA 1
ATOM 741 C C . SER A 1 87 ? -2.755 -0.400 16.681 1.00 92.56 87 SER A C 1
ATOM 743 O O . SER A 1 87 ? -2.461 0.755 16.379 1.00 92.56 87 SER A O 1
ATOM 745 N N . ARG A 1 88 ? -4.017 -0.845 16.609 1.00 94.56 88 ARG A N 1
ATOM 746 C CA . ARG A 1 88 ? -5.153 -0.017 16.183 1.00 94.56 88 ARG A CA 1
ATOM 747 C C . ARG A 1 88 ? -5.216 1.312 16.936 1.00 94.56 88 ARG A C 1
ATOM 749 O O . ARG A 1 88 ? -5.384 2.343 16.292 1.00 94.56 88 ARG A O 1
ATOM 756 N N . ASP A 1 89 ? -5.046 1.291 18.256 1.00 93.94 89 ASP A N 1
ATOM 757 C CA . ASP A 1 89 ? -5.157 2.491 19.093 1.00 93.94 89 ASP A CA 1
ATOM 758 C C . ASP A 1 89 ? -4.163 3.577 18.647 1.00 93.94 89 ASP A C 1
ATOM 760 O O . ASP A 1 89 ? -4.487 4.762 18.628 1.00 93.94 89 ASP A O 1
ATOM 764 N N . SER A 1 90 ? -2.970 3.180 18.191 1.00 93.31 90 SER A N 1
ATOM 765 C CA . SER A 1 90 ? -1.976 4.103 17.634 1.00 93.31 90 SER A CA 1
ATOM 766 C C . SER A 1 90 ? -2.437 4.746 16.323 1.00 93.31 90 SER A C 1
ATOM 768 O O . SER A 1 90 ? -2.183 5.926 16.099 1.00 93.31 90 SER A O 1
ATOM 770 N N . PHE A 1 91 ? -3.136 4.003 15.462 1.00 93.88 91 PHE A N 1
ATOM 771 C CA . PHE A 1 91 ? -3.689 4.541 14.213 1.00 93.88 91 PHE A CA 1
ATOM 772 C C . PHE A 1 91 ? -4.923 5.412 14.459 1.00 93.88 91 PHE A C 1
ATOM 774 O O . PHE A 1 91 ? -5.084 6.435 13.793 1.00 93.88 91 PHE A O 1
ATOM 781 N N . ASP A 1 92 ? -5.749 5.059 15.445 1.00 94.19 92 ASP A N 1
ATOM 782 C CA . ASP A 1 92 ? -6.878 5.885 15.876 1.00 94.19 92 ASP A CA 1
ATOM 783 C C . ASP A 1 92 ? -6.386 7.251 16.416 1.00 94.19 92 ASP A C 1
ATOM 785 O O . ASP A 1 92 ? -7.004 8.274 16.119 1.00 94.19 92 ASP A O 1
ATOM 789 N N . LEU A 1 93 ? -5.229 7.307 17.100 1.00 95.56 93 LEU A N 1
ATOM 790 C CA . LEU A 1 93 ? -4.583 8.565 17.526 1.00 95.56 93 LEU A CA 1
ATOM 791 C C . LEU A 1 93 ? -4.066 9.425 16.358 1.00 95.56 93 LEU A C 1
ATOM 793 O O . LEU A 1 93 ? -4.123 10.651 16.432 1.00 95.56 93 LEU A O 1
ATOM 797 N N . ILE A 1 94 ? -3.553 8.803 15.290 1.00 94.81 94 ILE A N 1
ATOM 798 C CA . ILE A 1 94 ? -3.119 9.508 14.067 1.00 94.81 94 ILE A CA 1
ATOM 799 C C . ILE A 1 94 ? -4.329 10.113 13.334 1.00 94.81 94 ILE A C 1
ATOM 801 O O . ILE A 1 94 ? -4.239 11.193 12.738 1.00 94.81 94 ILE A O 1
ATOM 805 N N . GLY A 1 95 ? -5.466 9.421 13.404 1.00 96.62 95 GLY A N 1
ATOM 806 C CA . GLY A 1 95 ? -6.743 9.849 12.855 1.00 96.62 95 GLY A CA 1
ATOM 807 C C . GLY A 1 95 ? -6.990 9.357 11.428 1.00 96.62 95 GLY A C 1
ATOM 808 O O . GLY A 1 95 ? -6.094 9.312 10.582 1.00 96.62 95 GLY A O 1
ATOM 809 N N . GLN A 1 96 ? -8.256 9.034 11.153 1.00 95.44 96 GLN A N 1
ATOM 810 C CA . GLN A 1 96 ? -8.752 8.480 9.885 1.00 95.44 96 GLN A CA 1
ATOM 811 C C . GLN A 1 96 ? -8.268 9.265 8.656 1.00 95.44 96 GLN A C 1
ATOM 813 O O . GLN A 1 96 ? -7.714 8.670 7.733 1.00 95.44 96 GLN A O 1
ATOM 818 N N . GLN A 1 97 ? -8.408 10.596 8.660 1.00 97.00 97 GLN A N 1
ATOM 819 C CA . GLN A 1 97 ? -8.017 11.424 7.514 1.00 97.00 97 GLN A CA 1
ATOM 820 C C . GLN A 1 97 ? -6.507 11.391 7.258 1.00 97.00 97 GLN A C 1
ATOM 822 O O . GLN A 1 97 ? -6.067 11.330 6.112 1.00 97.00 97 GLN A O 1
ATOM 827 N N . SER A 1 98 ? -5.700 11.412 8.319 1.00 97.19 98 SER A N 1
ATOM 828 C CA . SER A 1 98 ? -4.243 11.342 8.208 1.00 97.19 98 SER A CA 1
ATOM 829 C C . SER A 1 98 ? -3.810 10.002 7.615 1.00 97.19 98 SER A C 1
ATOM 831 O O . SER A 1 98 ? -2.986 9.976 6.703 1.00 97.19 98 SER A O 1
ATOM 833 N N . VAL A 1 99 ? -4.408 8.894 8.071 1.00 96.69 99 VAL A N 1
ATOM 834 C CA . VAL A 1 99 ? -4.136 7.548 7.536 1.00 96.69 99 VAL A CA 1
ATOM 835 C C . VAL A 1 99 ? -4.521 7.449 6.059 1.00 96.69 99 VAL A C 1
ATOM 837 O O . VAL A 1 99 ? -3.734 6.933 5.263 1.00 96.69 99 VAL A O 1
ATOM 840 N N . VAL A 1 100 ? -5.685 7.982 5.672 1.00 97.94 100 VAL A N 1
ATOM 841 C CA . VAL A 1 100 ? -6.111 8.065 4.265 1.00 97.94 100 VAL A CA 1
ATOM 842 C C . VAL A 1 100 ? -5.088 8.847 3.441 1.00 97.94 100 VAL A C 1
ATOM 844 O O . VAL A 1 100 ? -4.573 8.322 2.455 1.00 97.94 100 VAL A O 1
ATOM 847 N N . ASN A 1 101 ? -4.740 10.064 3.864 1.00 97.81 101 ASN A N 1
ATOM 848 C CA . ASN A 1 101 ? -3.835 10.938 3.120 1.00 97.81 101 ASN A CA 1
ATOM 849 C C . ASN A 1 101 ? -2.444 10.312 2.951 1.00 97.81 101 ASN A C 1
ATOM 851 O O . ASN A 1 101 ? -1.905 10.303 1.845 1.00 97.81 101 ASN A O 1
ATOM 855 N N . ILE A 1 102 ? -1.877 9.747 4.023 1.00 97.25 102 ILE A N 1
ATOM 856 C CA . ILE A 1 102 ? -0.574 9.067 3.979 1.00 97.25 102 ILE A CA 1
ATOM 857 C C . ILE A 1 102 ? -0.631 7.873 3.023 1.00 97.25 102 ILE A C 1
ATOM 859 O O . ILE A 1 102 ? 0.257 7.721 2.185 1.00 97.25 102 ILE A O 1
ATOM 863 N N . SER A 1 103 ? -1.690 7.061 3.101 1.00 97.00 103 SER A N 1
ATOM 864 C CA . SER A 1 103 ? -1.862 5.907 2.215 1.00 97.00 103 SER A CA 1
ATOM 865 C C . SER A 1 103 ? -1.913 6.350 0.753 1.00 97.00 103 SER A C 1
ATOM 867 O O . SER A 1 103 ? -1.149 5.847 -0.066 1.00 97.00 103 SER A O 1
ATOM 869 N N . VAL A 1 104 ? -2.746 7.342 0.425 1.00 98.44 104 VAL A N 1
ATOM 870 C CA . VAL A 1 104 ? -2.872 7.881 -0.939 1.00 98.44 104 VAL A CA 1
ATOM 871 C C . VAL A 1 104 ? -1.536 8.406 -1.454 1.00 98.44 104 VAL A C 1
ATOM 873 O O . VAL A 1 104 ? -1.178 8.106 -2.592 1.00 98.44 104 VAL A O 1
ATOM 876 N N . ILE A 1 105 ? -0.773 9.137 -0.635 1.00 98.50 105 ILE A N 1
ATOM 877 C CA . ILE A 1 105 ? 0.554 9.641 -1.017 1.00 98.50 105 ILE A CA 1
ATOM 878 C C . ILE A 1 105 ? 1.506 8.479 -1.320 1.00 98.50 105 ILE A C 1
ATOM 880 O O . ILE A 1 105 ? 2.136 8.481 -2.376 1.00 98.50 105 ILE A O 1
ATOM 884 N N . ILE A 1 106 ? 1.588 7.473 -0.444 1.00 97.88 106 ILE A N 1
ATOM 885 C CA . ILE A 1 106 ? 2.479 6.317 -0.631 1.00 97.88 106 ILE A CA 1
ATOM 886 C C . ILE A 1 106 ? 2.098 5.532 -1.890 1.00 97.88 106 ILE A C 1
ATOM 888 O O . ILE A 1 106 ? 2.964 5.278 -2.727 1.00 97.88 106 ILE A O 1
ATOM 892 N N . PHE A 1 107 ? 0.814 5.198 -2.067 1.00 98.44 107 PHE A N 1
ATOM 893 C CA . PHE A 1 107 ? 0.328 4.500 -3.262 1.00 98.44 107 PHE A CA 1
ATOM 894 C C . PHE A 1 107 ? 0.579 5.323 -4.534 1.00 98.44 107 PHE A C 1
ATOM 896 O O . PHE A 1 107 ? 1.008 4.777 -5.547 1.00 98.44 107 PHE A O 1
ATOM 903 N N . THR A 1 108 ? 0.383 6.642 -4.487 1.00 98.69 108 THR A N 1
ATOM 904 C CA . THR A 1 108 ? 0.632 7.520 -5.640 1.00 98.69 108 THR A CA 1
ATOM 905 C C . THR A 1 108 ? 2.111 7.557 -6.006 1.00 98.69 108 THR A C 1
ATOM 907 O O . THR A 1 108 ? 2.453 7.356 -7.169 1.00 98.69 108 THR A O 1
ATOM 910 N N . LEU A 1 109 ? 2.997 7.773 -5.028 1.00 98.38 109 LEU A N 1
ATOM 911 C CA . LEU A 1 109 ? 4.441 7.800 -5.261 1.00 98.38 109 LEU A CA 1
ATOM 912 C C . LEU A 1 109 ? 4.934 6.453 -5.787 1.00 98.38 109 LEU A C 1
ATOM 914 O O . LEU A 1 109 ? 5.628 6.428 -6.801 1.00 98.38 109 LEU A O 1
ATOM 918 N N . ALA A 1 110 ? 4.531 5.346 -5.156 1.00 98.12 110 ALA A N 1
ATOM 919 C CA . ALA A 1 110 ? 4.858 4.005 -5.627 1.00 98.12 110 ALA A CA 1
ATOM 920 C C . ALA A 1 110 ? 4.419 3.814 -7.084 1.00 98.12 110 ALA A C 1
ATOM 922 O O . ALA A 1 110 ? 5.242 3.474 -7.929 1.00 98.12 110 ALA A O 1
ATOM 923 N N . GLY A 1 111 ? 3.167 4.144 -7.408 1.00 98.38 111 GLY A N 1
ATOM 924 C CA . GLY A 1 111 ? 2.638 4.024 -8.763 1.00 98.38 111 GLY A CA 1
ATOM 925 C C . GLY A 1 111 ? 3.386 4.863 -9.798 1.00 98.38 111 GLY A C 1
ATOM 926 O O . GLY A 1 111 ? 3.776 4.337 -10.840 1.00 98.38 111 GLY A O 1
ATOM 927 N N . VAL A 1 112 ? 3.639 6.143 -9.508 1.00 98.44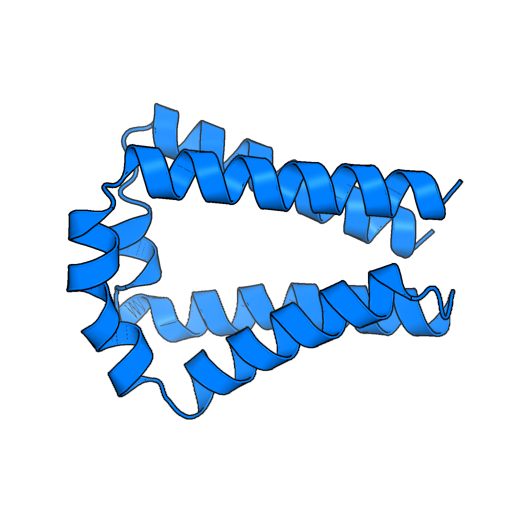 112 VAL A N 1
ATOM 928 C CA . VAL A 1 112 ? 4.372 7.045 -10.412 1.00 98.44 112 VAL A CA 1
ATOM 929 C C . VAL A 1 112 ? 5.800 6.555 -10.635 1.00 98.44 112 VAL A C 1
ATOM 931 O O . VAL A 1 112 ? 6.215 6.430 -11.785 1.00 98.44 112 VAL A O 1
ATOM 934 N N . PHE A 1 113 ? 6.545 6.237 -9.573 1.00 97.69 113 PHE A N 1
ATOM 935 C CA . PHE A 1 113 ? 7.921 5.754 -9.713 1.00 97.69 113 PHE A CA 1
ATOM 936 C C . PHE A 1 113 ? 7.986 4.426 -10.462 1.00 97.69 113 PHE A C 1
ATOM 938 O O . PHE A 1 113 ? 8.848 4.269 -11.324 1.00 97.69 113 PHE A O 1
ATOM 945 N N . THR A 1 114 ? 7.059 3.502 -10.198 1.00 97.62 114 THR A N 1
ATOM 946 C CA . THR A 1 114 ? 6.984 2.234 -10.925 1.00 97.62 114 THR A CA 1
ATOM 947 C C . THR A 1 114 ? 6.690 2.453 -12.414 1.00 97.62 114 THR A C 1
ATOM 949 O O . THR A 1 114 ? 7.313 1.802 -13.248 1.00 97.62 114 THR A O 1
ATOM 952 N N . ILE A 1 115 ? 5.803 3.389 -12.777 1.00 97.44 115 ILE A N 1
ATOM 953 C CA . ILE A 1 115 ? 5.570 3.739 -14.189 1.00 97.44 115 ILE A CA 1
ATOM 954 C C . ILE A 1 115 ? 6.826 4.362 -14.806 1.00 97.44 115 ILE A C 1
ATOM 956 O O . ILE A 1 115 ? 7.206 3.969 -15.905 1.00 97.44 115 ILE A O 1
ATOM 960 N N . LEU A 1 116 ? 7.497 5.281 -14.108 1.00 96.38 116 LEU A N 1
ATOM 961 C CA . LEU A 1 116 ? 8.701 5.943 -14.618 1.00 96.38 116 LEU A CA 1
ATOM 962 C C . LEU A 1 116 ? 9.821 4.954 -14.948 1.00 96.38 116 LEU A C 1
ATOM 964 O O . LEU A 1 116 ? 10.446 5.099 -15.989 1.00 96.38 116 LEU A O 1
ATOM 968 N N . ILE A 1 117 ? 10.052 3.940 -14.110 1.00 95.25 117 ILE A N 1
ATOM 969 C CA . ILE A 1 117 ? 11.067 2.906 -14.392 1.00 95.25 117 ILE A CA 1
ATOM 970 C C . ILE A 1 117 ? 10.609 1.866 -15.428 1.00 95.25 117 ILE A C 1
ATOM 972 O O . ILE A 1 117 ? 11.387 0.989 -15.796 1.00 95.25 117 ILE A O 1
ATOM 976 N N . SER A 1 118 ? 9.335 1.899 -15.835 1.00 94.62 118 SER A N 1
ATOM 977 C CA . SER A 1 118 ? 8.790 1.014 -16.872 1.00 94.62 118 SER A CA 1
ATOM 978 C C . SER A 1 118 ? 8.919 1.575 -18.291 1.00 94.62 118 SER A C 1
ATOM 980 O O . SER A 1 118 ? 8.694 0.823 -19.242 1.00 94.62 118 SER A O 1
ATOM 982 N N . LEU A 1 119 ? 9.227 2.873 -18.403 1.00 89.19 119 LEU A N 1
ATOM 983 C CA . LEU A 1 119 ? 9.493 3.604 -19.645 1.00 89.19 119 LEU A CA 1
ATOM 984 C C . LEU A 1 119 ? 10.954 3.425 -20.069 1.00 89.19 119 LEU A C 1
ATOM 986 O O . LEU A 1 119 ? 11.174 3.300 -21.293 1.00 89.19 119 LEU A O 1
#

Radius of gyration: 14.7 Å; Cα contacts (8 Å, |Δi|>4): 107; chains: 1; bounding box: 35×26×39 Å

Solvent-accessible surface area (backbone atoms only — not comparable to full-atom values): 6248 Å² total; per-residue (Å²): 112,55,36,39,51,46,9,51,50,29,38,51,48,23,52,48,50,54,52,38,52,76,71,70,51,60,59,63,62,51,73,52,30,77,88,43,46,67,59,54,53,52,54,41,47,52,53,39,51,45,30,50,56,24,39,75,77,42,82,49,69,68,47,53,52,54,35,49,54,38,48,52,50,47,47,41,52,71,76,38,41,68,60,58,49,63,47,42,65,62,52,61,72,64,27,66,68,52,54,51,51,52,48,33,50,52,25,38,51,52,10,52,54,34,35,61,76,55,110